Protein AF-A0A9E0WX59-F1 (afdb_monomer)

Secondary structure (DSSP, 8-state):
------GGGTTSHHHHHHHHHHTT----STTTTT-HHHHHH--GGGS--

Structure (mmCIF, N/CA/C/O backbone):
data_AF-A0A9E0WX59-F1
#
_entry.id   AF-A0A9E0WX59-F1
#
loop_
_atom_site.group_PDB
_atom_site.id
_atom_site.type_symbol
_atom_site.label_atom_id
_atom_site.label_alt_id
_atom_site.label_comp_id
_atom_site.label_asym_id
_atom_site.label_entity_id
_atom_site.label_seq_id
_atom_site.pdbx_PDB_ins_code
_atom_site.Cartn_x
_atom_site.Cartn_y
_atom_site.Cartn_z
_atom_site.occupancy
_atom_site.B_iso_or_equiv
_atom_site.auth_seq_id
_atom_site.auth_comp_id
_atom_site.auth_asym_id
_atom_site.auth_atom_id
_atom_site.pdbx_PDB_model_num
ATOM 1 N N . MET A 1 1 ? 0.468 -5.361 6.880 1.00 75.25 1 MET A N 1
ATOM 2 C CA . MET A 1 1 ? 0.848 -3.949 6.704 1.00 75.25 1 MET A CA 1
ATOM 3 C C . MET A 1 1 ? 0.840 -3.259 8.064 1.00 75.25 1 MET A C 1
ATOM 5 O O . MET A 1 1 ? -0.111 -3.469 8.809 1.00 75.25 1 MET A O 1
ATOM 9 N N . GLN A 1 2 ? 1.894 -2.518 8.418 1.00 78.19 2 GLN A N 1
ATOM 10 C CA . GLN A 1 2 ? 1.888 -1.633 9.588 1.00 78.19 2 GLN A CA 1
ATOM 11 C C . GLN A 1 2 ? 1.602 -0.215 9.084 1.00 78.19 2 GLN A C 1
ATOM 13 O O . GLN A 1 2 ? 2.444 0.373 8.415 1.00 78.19 2 GLN A O 1
ATOM 18 N N . THR A 1 3 ? 0.406 0.298 9.359 1.00 85.12 3 THR A N 1
ATOM 19 C CA . THR A 1 3 ? -0.041 1.650 8.990 1.00 85.12 3 THR A CA 1
ATOM 20 C C . THR A 1 3 ? -0.560 2.350 10.228 1.00 85.12 3 THR A C 1
ATOM 22 O O . THR A 1 3 ? -1.329 1.764 10.988 1.00 85.12 3 THR A O 1
ATOM 25 N N . HIS A 1 4 ? -0.145 3.597 10.435 1.00 91.75 4 HIS A N 1
ATOM 26 C CA . HIS A 1 4 ? -0.704 4.467 11.464 1.00 91.75 4 HIS A CA 1
ATOM 27 C C . HIS A 1 4 ? -1.429 5.616 10.771 1.00 91.75 4 HIS A C 1
ATOM 29 O O . HIS A 1 4 ? -0.820 6.340 9.983 1.00 91.75 4 HIS A O 1
ATOM 35 N N . LEU A 1 5 ? -2.721 5.774 11.057 1.00 93.56 5 LEU A N 1
ATOM 36 C CA . LEU A 1 5 ? -3.484 6.914 10.563 1.00 93.56 5 LEU A CA 1
ATOM 37 C C . LEU A 1 5 ? -2.980 8.207 11.203 1.00 93.56 5 LEU A C 1
ATOM 39 O O . LEU A 1 5 ? -2.613 8.229 12.385 1.00 93.56 5 LEU A O 1
ATOM 43 N N . ALA A 1 6 ? -3.005 9.283 10.418 1.00 95.25 6 ALA A N 1
ATOM 44 C CA . ALA A 1 6 ? -2.704 10.615 10.915 1.00 95.25 6 ALA A CA 1
ATOM 45 C C . ALA A 1 6 ? -3.663 10.974 12.075 1.00 95.25 6 ALA A C 1
ATOM 47 O O . ALA A 1 6 ? -4.832 10.568 12.030 1.00 95.25 6 ALA A O 1
ATOM 48 N N . PRO A 1 7 ? -3.189 11.669 13.129 1.00 96.06 7 PRO A N 1
ATOM 49 C CA . PRO A 1 7 ? -3.963 11.909 14.349 1.00 96.06 7 PRO A CA 1
ATOM 50 C C . PRO A 1 7 ? -5.356 12.500 14.114 1.00 96.06 7 PRO A C 1
ATOM 52 O O . PRO A 1 7 ? -6.297 12.137 14.811 1.00 96.06 7 PRO A O 1
ATOM 55 N N . GLU A 1 8 ? -5.503 13.362 13.111 1.00 97.00 8 GLU A N 1
ATOM 56 C CA . GLU A 1 8 ? -6.758 14.020 12.749 1.00 97.00 8 GLU A CA 1
ATOM 57 C C . GLU A 1 8 ? -7.869 13.064 12.281 1.00 97.00 8 GLU A C 1
ATOM 59 O O . GLU A 1 8 ? -9.043 13.410 12.386 1.00 97.00 8 GLU A O 1
ATOM 64 N N . PHE A 1 9 ? -7.523 11.862 11.810 1.00 96.25 9 PHE A N 1
ATOM 65 C CA . PHE A 1 9 ? -8.484 10.840 11.373 1.00 96.25 9 PHE A CA 1
ATOM 66 C C . PHE A 1 9 ? -8.693 9.739 12.419 1.00 96.25 9 PHE A C 1
ATOM 68 O O . PHE A 1 9 ? -9.497 8.826 12.227 1.00 96.25 9 PHE A O 1
ATOM 75 N N . GLN A 1 10 ? -7.977 9.780 13.544 1.00 94.62 10 GLN A N 1
ATOM 76 C CA . GLN A 1 10 ? -8.110 8.753 14.571 1.00 94.62 10 GLN A CA 1
ATOM 77 C C . GLN A 1 10 ? -9.463 8.873 15.277 1.00 94.62 10 GLN A C 1
ATOM 79 O O . GLN A 1 10 ? -9.800 9.901 15.856 1.00 94.62 10 GLN A O 1
ATOM 84 N N . GLY A 1 11 ? -10.246 7.793 15.238 1.00 92.56 11 GLY A N 1
ATOM 85 C CA . GLY A 1 11 ? -11.578 7.750 15.844 1.00 92.56 11 GLY A CA 1
ATOM 86 C C . GLY A 1 11 ? -12.673 8.448 15.032 1.00 92.56 11 GLY A C 1
ATOM 87 O O . GLY A 1 11 ? -13.810 8.496 15.502 1.00 92.56 11 GLY A O 1
ATOM 88 N N . THR A 1 12 ? -12.374 8.952 13.828 1.00 97.81 12 THR A N 1
ATOM 89 C CA . THR A 1 12 ? -13.404 9.478 12.921 1.00 97.81 12 THR A CA 1
ATOM 90 C C . THR A 1 12 ? -14.024 8.353 12.080 1.00 97.81 12 THR A C 1
ATOM 92 O O . THR A 1 12 ? -13.392 7.304 11.888 1.00 97.81 12 THR A O 1
ATOM 95 N N . PRO A 1 13 ? -15.254 8.532 11.561 1.00 98.12 13 PRO A N 1
ATOM 96 C CA . PRO A 1 13 ? -15.871 7.569 10.650 1.00 98.12 13 PRO A CA 1
ATOM 97 C C . PRO A 1 13 ? -15.016 7.288 9.407 1.00 98.12 13 PRO A C 1
ATOM 99 O O . PRO A 1 13 ? -14.853 6.132 9.019 1.00 98.12 13 PRO A O 1
ATOM 102 N N . GLU A 1 14 ? -14.414 8.327 8.827 1.00 97.50 14 GLU A N 1
ATOM 103 C CA . GLU A 1 14 ? -13.556 8.232 7.643 1.00 97.50 14 GLU A CA 1
ATOM 104 C C . GLU A 1 14 ? -12.270 7.460 7.953 1.00 97.50 14 GLU A C 1
ATOM 106 O O . GLU A 1 14 ? -11.832 6.632 7.157 1.00 97.50 14 GLU A O 1
ATOM 111 N N . GLY A 1 15 ? -11.679 7.678 9.134 1.00 96.94 15 GLY A N 1
ATOM 112 C CA . GLY A 1 15 ? -10.516 6.919 9.583 1.00 96.94 15 GLY A CA 1
ATOM 113 C C . GLY A 1 15 ? -10.830 5.440 9.796 1.00 96.94 15 GLY A C 1
ATOM 114 O O . GLY A 1 15 ? -10.046 4.582 9.398 1.00 96.94 15 GLY A O 1
ATOM 115 N N . ALA A 1 16 ? -11.996 5.116 10.360 1.00 96.25 16 ALA A N 1
ATOM 116 C CA . ALA A 1 16 ? -12.426 3.728 10.522 1.00 96.25 16 ALA A CA 1
ATOM 117 C C . ALA A 1 16 ? -12.633 3.023 9.168 1.00 96.25 16 ALA A C 1
ATOM 119 O O . ALA A 1 16 ? -12.236 1.865 9.005 1.00 96.25 16 ALA A O 1
ATOM 120 N N . GLU A 1 17 ? -13.211 3.719 8.187 1.00 97.19 17 GLU A N 1
ATOM 121 C CA . GLU A 1 17 ? -13.351 3.210 6.821 1.00 97.19 17 GLU A CA 1
ATOM 122 C C . GLU A 1 17 ? -11.986 3.011 6.149 1.00 97.19 17 GLU A C 1
ATOM 124 O O . GLU A 1 17 ? -11.711 1.932 5.614 1.00 97.19 17 GLU A O 1
ATOM 129 N N . ALA A 1 18 ? -11.104 4.012 6.225 1.00 95.62 18 ALA A N 1
ATOM 130 C CA . ALA A 1 18 ? -9.755 3.938 5.678 1.00 95.62 18 ALA A CA 1
ATOM 131 C C . ALA A 1 18 ? -8.967 2.766 6.282 1.00 95.62 18 ALA A C 1
ATOM 133 O O . ALA A 1 18 ? -8.393 1.969 5.542 1.00 95.62 18 ALA A O 1
ATOM 134 N N . GLU A 1 19 ? -9.000 2.591 7.606 1.00 94.94 19 GLU A N 1
ATOM 135 C CA . GLU A 1 19 ? -8.364 1.466 8.297 1.00 94.94 19 GLU A CA 1
ATOM 136 C C . GLU A 1 19 ? -8.904 0.124 7.783 1.00 94.94 19 GLU A C 1
ATOM 138 O O . GLU A 1 19 ? -8.133 -0.783 7.462 1.00 94.94 19 GLU A O 1
ATOM 143 N N . ALA A 1 20 ? -10.227 -0.002 7.638 1.00 94.69 20 ALA A N 1
ATOM 144 C CA . ALA A 1 20 ? -10.853 -1.213 7.119 1.00 94.69 20 ALA A CA 1
ATOM 145 C C . ALA A 1 20 ? -10.433 -1.522 5.671 1.00 94.69 20 ALA A C 1
ATOM 147 O O . ALA A 1 20 ? -10.291 -2.693 5.312 1.00 94.69 20 ALA A O 1
ATOM 148 N N . ILE A 1 21 ? -10.219 -0.502 4.835 1.00 94.44 21 ILE A N 1
ATOM 149 C CA . ILE A 1 21 ? -9.712 -0.657 3.466 1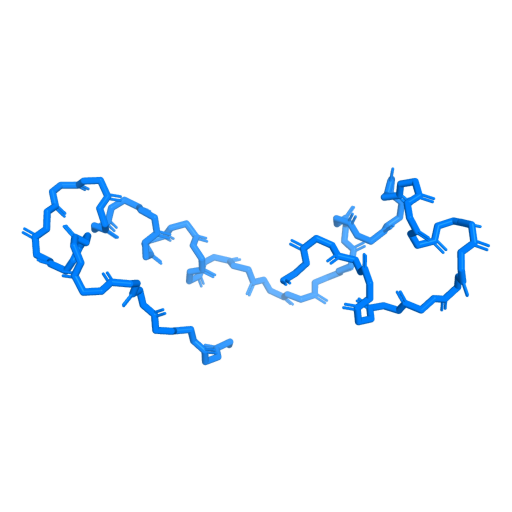.00 94.44 21 ILE A CA 1
ATOM 150 C C . ILE A 1 21 ? -8.232 -1.056 3.478 1.00 94.44 21 ILE A C 1
ATOM 152 O O . ILE A 1 21 ? -7.866 -2.041 2.836 1.00 94.44 21 ILE A O 1
ATOM 156 N N . LEU A 1 22 ? -7.386 -0.351 4.233 1.00 93.44 22 LEU A N 1
ATOM 157 C CA . LEU A 1 22 ? -5.946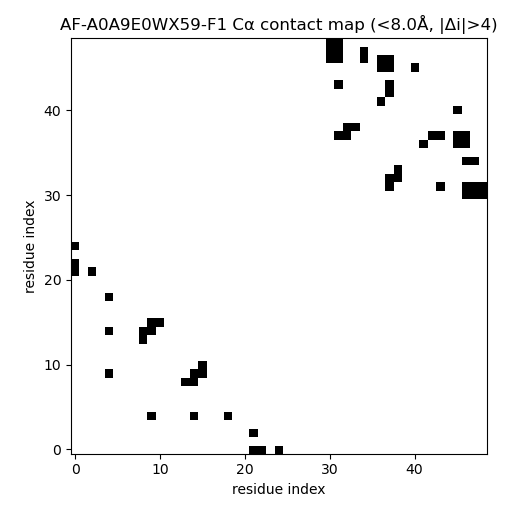 -0.622 4.325 1.00 93.44 22 LEU A CA 1
ATOM 158 C C . LEU A 1 22 ? -5.669 -2.048 4.824 1.00 93.44 22 LEU A C 1
ATOM 160 O O . LEU A 1 22 ? -4.816 -2.749 4.274 1.00 93.44 22 LEU A O 1
ATOM 164 N N . ARG A 1 23 ? -6.462 -2.536 5.789 1.00 93.56 23 ARG A N 1
ATOM 165 C CA . ARG A 1 23 ? -6.394 -3.916 6.310 1.00 93.56 23 ARG A CA 1
ATOM 166 C C . ARG A 1 23 ? -6.690 -4.989 5.255 1.00 93.56 23 ARG A C 1
ATOM 168 O O . ARG A 1 23 ? -6.288 -6.133 5.452 1.00 93.56 23 ARG A O 1
ATOM 175 N N . LYS A 1 24 ? -7.360 -4.651 4.144 1.00 94.31 24 LYS A N 1
ATOM 176 C CA . LYS A 1 24 ? -7.625 -5.581 3.028 1.00 94.31 24 LYS A CA 1
ATOM 177 C C . LYS A 1 24 ? -6.441 -5.730 2.072 1.00 94.31 24 LYS A C 1
ATOM 179 O O . LYS A 1 24 ? -6.464 -6.630 1.235 1.00 94.31 24 LYS A O 1
ATOM 184 N N . CYS A 1 25 ? -5.419 -4.874 2.147 1.00 94.38 25 CYS A N 1
ATOM 185 C CA . CYS A 1 25 ? -4.261 -4.980 1.265 1.00 94.38 25 CYS A CA 1
ATOM 186 C C . CYS A 1 25 ? -3.480 -6.279 1.536 1.00 94.38 25 CYS A C 1
ATOM 188 O O . CYS A 1 25 ? -2.883 -6.456 2.596 1.00 94.38 25 CYS A O 1
ATOM 190 N N . VAL A 1 26 ? -3.439 -7.174 0.544 1.00 94.38 26 VAL A N 1
ATOM 191 C CA . VAL A 1 26 ? -2.706 -8.457 0.599 1.00 94.38 26 VAL A CA 1
ATOM 192 C C . VAL A 1 26 ? -1.315 -8.389 -0.042 1.00 94.38 26 VAL A C 1
ATOM 194 O O . VAL A 1 26 ? -0.691 -9.414 -0.290 1.00 94.38 26 VAL A O 1
ATOM 197 N N . HIS A 1 27 ? -0.831 -7.184 -0.353 1.00 91.75 27 HIS A N 1
ATOM 198 C CA . HIS A 1 27 ? 0.459 -6.950 -1.008 1.00 91.75 27 HIS A CA 1
ATOM 199 C C . HIS A 1 27 ? 0.645 -7.651 -2.374 1.00 91.75 27 HIS A C 1
ATOM 201 O O . HIS A 1 27 ? 1.776 -7.853 -2.795 1.00 91.75 27 HIS A O 1
ATOM 207 N N . CYS A 1 28 ? -0.429 -7.914 -3.127 1.00 94.38 28 CYS A N 1
ATOM 208 C CA . CYS A 1 28 ? -0.367 -8.594 -4.433 1.00 94.38 28 CYS A CA 1
ATOM 209 C C . CYS A 1 28 ? 0.303 -7.805 -5.578 1.00 94.38 28 CYS A C 1
ATOM 211 O O . CYS A 1 28 ? 0.496 -8.361 -6.653 1.00 94.38 28 CYS A O 1
ATOM 213 N N . GLY A 1 29 ? 0.613 -6.516 -5.397 1.00 92.31 29 GLY A N 1
ATOM 214 C CA . GLY A 1 29 ? 1.256 -5.688 -6.430 1.00 92.31 29 GLY A CA 1
ATOM 215 C C . GLY A 1 29 ? 0.317 -5.178 -7.524 1.00 92.31 29 GLY A C 1
ATOM 216 O O . GLY A 1 29 ? 0.773 -4.535 -8.466 1.00 92.31 29 GLY A O 1
ATOM 217 N N . PHE A 1 30 ? -0.998 -5.390 -7.391 1.00 94.50 30 PHE A N 1
ATOM 218 C CA . PHE A 1 30 ? -1.972 -4.909 -8.376 1.00 94.50 30 PHE A CA 1
ATOM 219 C C . PHE A 1 30 ? -1.950 -3.385 -8.540 1.00 94.50 30 PHE A C 1
ATOM 221 O O . PHE A 1 30 ? -2.156 -2.886 -9.638 1.00 94.50 30 PHE A O 1
ATOM 228 N N . CYS A 1 31 ? -1.664 -2.642 -7.468 1.00 94.88 31 CYS A N 1
ATOM 229 C CA . CYS A 1 31 ? -1.513 -1.189 -7.521 1.00 94.88 31 CYS A CA 1
ATOM 230 C C . CYS A 1 31 ? -0.162 -0.735 -8.104 1.00 94.88 31 CYS A C 1
ATOM 232 O O . CYS A 1 31 ? -0.091 0.356 -8.664 1.00 94.88 31 CYS A O 1
ATOM 234 N N . THR A 1 32 ? 0.886 -1.563 -8.030 1.00 95.19 32 THR A N 1
ATOM 235 C CA . THR A 1 32 ? 2.215 -1.252 -8.578 1.00 95.19 32 THR A CA 1
ATOM 236 C C . THR A 1 32 ? 2.193 -1.235 -10.109 1.00 95.19 32 THR A C 1
ATOM 238 O O . THR A 1 32 ? 2.691 -0.296 -10.721 1.00 95.19 32 THR A O 1
ATOM 241 N N 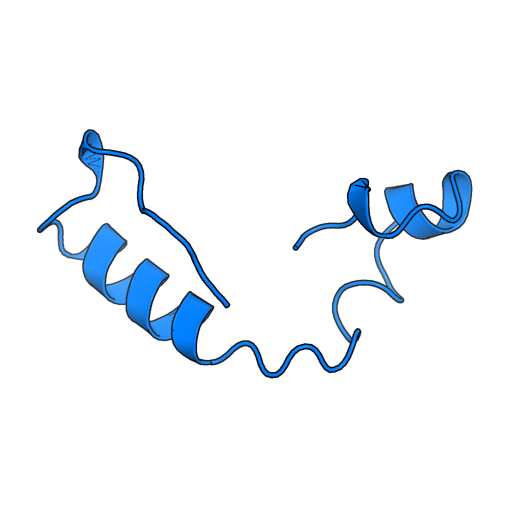. ALA A 1 33 ? 1.571 -2.238 -10.740 1.00 91.38 33 ALA A N 1
ATOM 242 C CA . ALA A 1 33 ? 1.565 -2.397 -12.199 1.00 91.38 33 ALA A CA 1
ATOM 243 C C . ALA A 1 33 ? 1.023 -1.180 -12.990 1.00 91.38 33 ALA A C 1
ATOM 245 O O . ALA A 1 33 ? 1.670 -0.769 -13.957 1.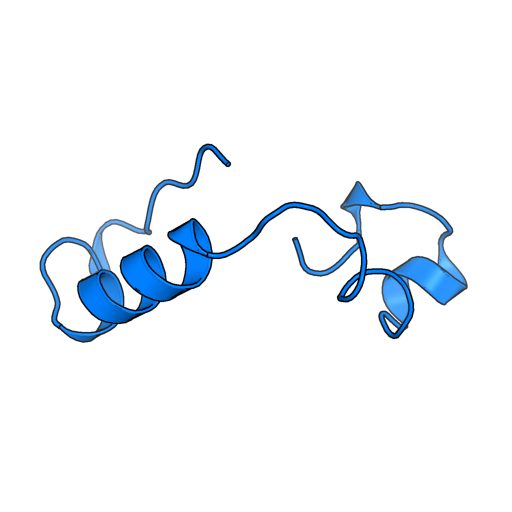00 91.38 33 ALA A O 1
ATOM 246 N N . PRO A 1 34 ? -0.118 -0.563 -12.618 1.00 95.00 34 PRO A N 1
ATOM 247 C CA . PRO A 1 34 ? -0.625 0.621 -13.306 1.00 95.00 34 PRO A CA 1
ATOM 248 C C . PRO A 1 34 ? 0.024 1.932 -12.838 1.00 95.00 34 PRO A C 1
ATOM 250 O O . PRO A 1 34 ? -0.285 2.972 -13.411 1.00 95.00 34 PRO A O 1
ATOM 253 N N . CYS A 1 35 ? 0.867 1.932 -11.798 1.00 96.81 35 CYS A N 1
ATOM 254 C CA . CYS A 1 35 ? 1.409 3.165 -11.230 1.00 96.81 35 CYS A CA 1
ATOM 255 C C . CYS A 1 35 ? 2.396 3.843 -12.203 1.00 96.81 35 CYS A C 1
ATOM 257 O O . CYS A 1 35 ? 3.456 3.274 -12.476 1.00 96.81 35 CYS A O 1
ATOM 259 N N . PRO A 1 36 ? 2.125 5.078 -12.676 1.00 96.88 36 PRO A N 1
ATOM 260 C CA . PRO A 1 36 ? 3.019 5.768 -13.606 1.00 96.88 36 PRO A CA 1
ATOM 261 C C . PRO A 1 36 ? 4.397 6.057 -13.002 1.00 96.88 36 PRO A C 1
ATOM 263 O O . PRO A 1 36 ? 5.409 5.896 -13.676 1.00 96.88 36 PRO A O 1
ATOM 266 N N . THR A 1 37 ? 4.458 6.427 -11.719 1.00 96.69 37 THR A N 1
ATOM 267 C CA . THR A 1 37 ? 5.726 6.685 -11.018 1.00 96.69 37 THR A CA 1
ATOM 268 C C . THR A 1 37 ? 6.601 5.435 -10.976 1.00 96.69 37 THR A C 1
ATOM 270 O O . THR A 1 37 ? 7.788 5.510 -11.283 1.00 96.69 37 THR A O 1
ATOM 273 N N . TYR A 1 38 ? 6.010 4.272 -10.681 1.00 96.25 38 TYR A N 1
ATOM 274 C CA . TYR A 1 38 ? 6.728 2.999 -10.719 1.00 96.25 38 TYR A CA 1
ATOM 275 C C . TYR A 1 38 ? 7.205 2.657 -12.135 1.00 96.25 38 TYR A C 1
ATOM 277 O O . TYR A 1 38 ? 8.348 2.255 -12.309 1.00 96.25 38 TYR A O 1
ATOM 285 N N . GLN A 1 39 ? 6.372 2.862 -13.159 1.00 94.69 39 GLN A N 1
ATOM 286 C CA . GLN A 1 39 ? 6.770 2.610 -14.550 1.00 94.69 39 GLN A CA 1
ATOM 287 C C . GLN A 1 39 ? 7.942 3.494 -15.001 1.00 94.69 39 GLN A C 1
ATOM 289 O O . GLN A 1 39 ? 8.752 3.060 -15.817 1.00 94.69 39 GLN A O 1
ATOM 294 N N . LEU A 1 40 ? 8.042 4.717 -14.472 1.00 96.88 40 LEU A N 1
ATOM 295 C CA . LEU A 1 40 ? 9.125 5.647 -14.789 1.00 96.88 40 LEU A CA 1
ATOM 296 C C . LEU A 1 40 ? 10.411 5.357 -14.006 1.00 96.88 40 LEU A C 1
ATOM 298 O O . LEU A 1 40 ? 11.496 5.437 -14.576 1.00 96.88 40 LEU A O 1
ATOM 302 N N . LEU A 1 41 ? 10.303 5.067 -12.706 1.00 96.56 41 LEU A N 1
ATOM 303 C CA . LEU A 1 41 ? 11.456 4.982 -11.801 1.00 96.56 41 LEU A CA 1
ATOM 304 C C . LEU A 1 41 ? 11.909 3.545 -11.514 1.00 96.56 41 LEU A C 1
ATOM 306 O O . LEU A 1 41 ? 13.041 3.338 -11.090 1.00 96.56 41 LEU A O 1
ATOM 310 N N . GLY A 1 42 ? 11.034 2.556 -11.708 1.00 94.44 4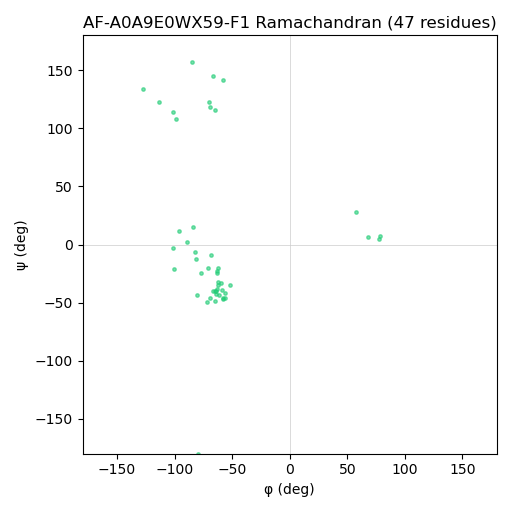2 GLY A N 1
ATOM 311 C CA . GLY A 1 42 ? 11.266 1.156 -11.340 1.00 94.44 42 GLY A CA 1
ATOM 312 C C . GLY A 1 42 ? 11.337 0.901 -9.829 1.00 94.44 42 GLY A C 1
ATOM 313 O O . GLY A 1 42 ? 11.643 -0.217 -9.417 1.00 94.44 42 GLY A O 1
ATOM 314 N N . ASP A 1 43 ? 11.065 1.914 -9.004 1.00 94.38 43 ASP A N 1
ATOM 315 C CA . ASP A 1 43 ? 11.176 1.857 -7.547 1.00 94.38 43 ASP A CA 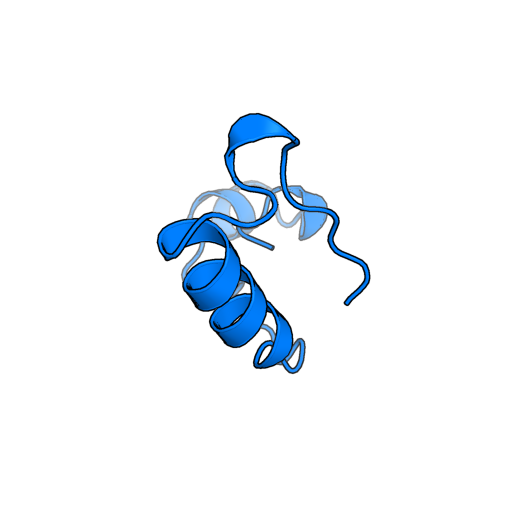1
ATOM 316 C C . ASP A 1 43 ? 9.796 1.678 -6.896 1.00 94.38 43 ASP A C 1
ATOM 318 O O . ASP A 1 43 ? 8.942 2.566 -6.966 1.00 94.38 43 ASP A O 1
ATOM 322 N N . GLU A 1 44 ? 9.562 0.526 -6.255 1.00 90.38 44 GLU A N 1
ATOM 323 C CA . GLU A 1 44 ? 8.304 0.248 -5.547 1.00 90.38 44 GLU A CA 1
ATOM 324 C C . GLU A 1 44 ? 8.063 1.194 -4.361 1.00 90.38 44 GLU A C 1
ATOM 326 O O . GLU A 1 44 ? 6.904 1.410 -4.007 1.00 90.38 44 GLU A O 1
ATOM 331 N N . LEU A 1 45 ? 9.112 1.784 -3.774 1.00 91.38 45 LEU A N 1
ATOM 332 C CA . LEU A 1 45 ? 8.978 2.751 -2.678 1.00 91.38 45 LEU A CA 1
ATOM 333 C C . LEU A 1 45 ? 8.408 4.093 -3.150 1.00 91.38 45 LEU A C 1
ATOM 335 O O . LEU A 1 45 ? 7.866 4.844 -2.344 1.00 91.38 45 LEU A O 1
ATOM 339 N N . ALA A 1 46 ? 8.495 4.379 -4.451 1.00 90.81 46 ALA A N 1
ATOM 340 C CA . ALA A 1 46 ? 7.844 5.523 -5.087 1.00 90.81 46 ALA A CA 1
ATOM 341 C C . ALA A 1 46 ? 6.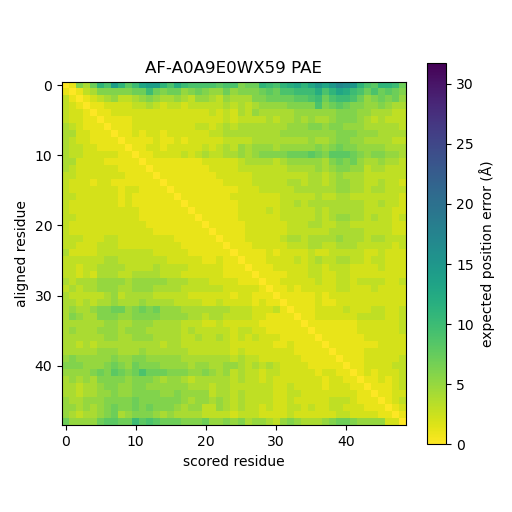419 5.194 -5.589 1.00 90.81 46 ALA A C 1
ATOM 343 O O . ALA A 1 46 ? 5.767 6.028 -6.223 1.00 90.81 46 ALA A O 1
ATOM 344 N N . GLY A 1 47 ? 5.952 3.963 -5.355 1.00 90.00 47 GLY A N 1
ATOM 345 C CA . GLY A 1 47 ? 4.622 3.486 -5.715 1.00 90.00 47 GLY A CA 1
ATOM 346 C C . GLY A 1 47 ? 3.527 3.919 -4.728 1.00 90.00 47 GLY A C 1
ATOM 347 O O . GLY A 1 47 ? 3.791 4.589 -3.737 1.00 90.00 47 GLY A O 1
ATOM 348 N N . PRO A 1 48 ? 2.267 3.527 -4.974 1.00 90.50 48 PRO A N 1
ATOM 349 C CA . PRO A 1 48 ? 1.097 4.025 -4.244 1.00 90.50 48 PRO A CA 1
ATOM 350 C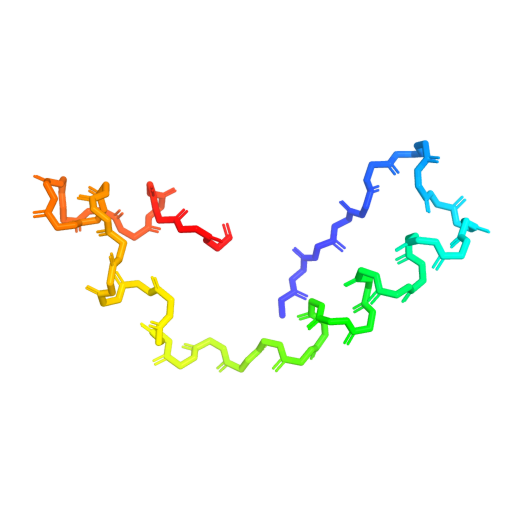 C . PRO A 1 48 ? 0.819 3.287 -2.920 1.00 90.50 48 PRO A C 1
ATOM 352 O O . PRO A 1 48 ? -0.311 3.334 -2.436 1.00 90.50 48 PRO A O 1
ATOM 355 N N . ARG A 1 49 ? 1.777 2.510 -2.404 1.00 85.38 49 ARG A N 1
ATOM 356 C CA . ARG A 1 49 ? 1.589 1.713 -1.182 1.00 85.38 49 ARG A CA 1
ATOM 357 C C . ARG A 1 49 ? 1.812 2.523 0.084 1.00 85.38 49 ARG A C 1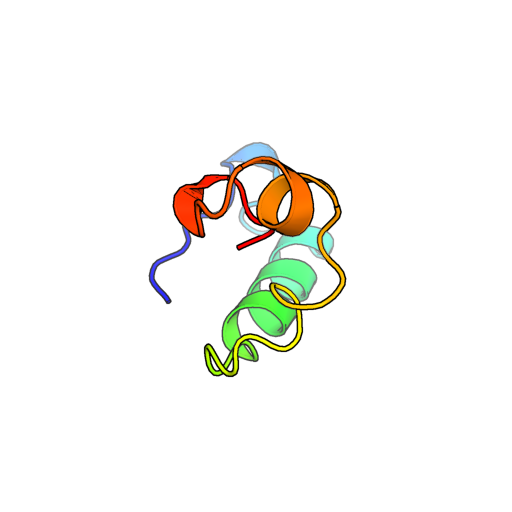
ATOM 359 O O . ARG A 1 49 ? 2.660 3.434 0.057 1.00 85.38 49 ARG A O 1
#

Radius of gyration: 13.1 Å; Cα contacts (8 Å, |Δi|>4): 33; chains: 1; bounding box: 27×23×31 Å

Foldseek 3Di:
DDDDDDPVLVPPPVVVVVVVVVVPDPVPCPQLVPFPQCVVPVDCVSTPD

Mean predicted aligned error: 3.22 Å

pLDDT: mean 93.48, std 4.43, range [75.25, 98.12]

Sequence (49 aa):
MQTHLAPEFQGTPEGAEAEAILRKCVHCGFCTAPCPTYQLLGDELAGPR

Solvent-accessible surface area (backbone atoms only — not comparable to full-atom values): 3264 Å² total; per-residue (Å²): 134,94,81,81,77,59,75,93,36,62,92,35,73,66,34,53,52,49,51,60,54,60,71,65,62,81,80,81,50,74,68,46,76,77,28,66,57,20,74,74,67,74,37,74,88,66,28,91,121